Protein AF-A0A527VK92-F1 (afdb_monomer_lite)

Radius of gyration: 21.3 Å; chains: 1; bounding box: 59×22×47 Å

Foldseek 3Di:
DVVVVDPVPPQDDQAADCVCQVVVVDCVRHVVSVVVVVVSCPVVPDDDDDPPVDPDDDDDPDDDDD

Secondary structure (DSSP, 8-state):
-GGGTS-TTTS------HHHHHTTS-TTTTHHHHHHHHHHHHHHSPPPPP-TTSPP----------

pLDDT: mean 89.28, std 6.27, range [64.5, 95.25]

Structure (mmCIF, N/CA/C/O backbone):
data_AF-A0A527VK92-F1
#
_entry.id   AF-A0A527VK92-F1
#
loop_
_atom_site.group_PDB
_atom_site.id
_atom_site.type_symbol
_atom_site.label_atom_id
_atom_site.label_alt_id
_atom_site.label_comp_id
_atom_site.label_asym_id
_atom_site.label_entity_id
_atom_site.label_seq_id
_atom_site.pdbx_PDB_ins_code
_atom_site.Cartn_x
_atom_site.Cartn_y
_atom_site.Cartn_z
_atom_site.occupancy
_atom_site.B_iso_or_equiv
_atom_site.auth_seq_id
_atom_site.auth_comp_id
_atom_site.auth_asym_id
_atom_site.auth_atom_id
_atom_site.pdbx_PDB_model_num
ATOM 1 N N . LEU A 1 1 ? -13.301 12.248 -5.512 1.00 64.50 1 LEU A N 1
ATOM 2 C CA . LEU A 1 1 ? -12.277 11.408 -6.170 1.00 64.50 1 LEU A CA 1
ATOM 3 C C . LEU A 1 1 ? -12.353 11.551 -7.688 1.00 64.50 1 LEU A C 1
ATOM 5 O O . LEU A 1 1 ? -11.373 11.988 -8.270 1.00 64.50 1 LEU A O 1
ATOM 9 N N . SER A 1 2 ? -13.529 11.386 -8.297 1.00 65.50 2 SER A N 1
ATOM 10 C CA . SER A 1 2 ? -13.730 11.525 -9.755 1.00 65.50 2 SER A CA 1
ATOM 11 C C . SER A 1 2 ? -13.438 12.923 -10.327 1.00 65.50 2 SER A C 1
ATOM 13 O O . SER A 1 2 ? -13.120 13.059 -11.498 1.00 65.50 2 SER A O 1
ATOM 15 N N . LYS A 1 3 ? -13.475 13.974 -9.493 1.00 73.94 3 LYS A N 1
ATOM 16 C CA . LYS A 1 3 ? -13.047 15.337 -9.872 1.00 73.94 3 LYS A CA 1
ATOM 17 C C . LYS A 1 3 ? -11.535 15.476 -10.110 1.00 73.94 3 LYS A C 1
ATOM 19 O O . LYS A 1 3 ? -11.129 16.444 -10.734 1.00 73.94 3 LYS A O 1
ATOM 24 N N . ASN A 1 4 ? -10.738 14.535 -9.604 1.00 81.62 4 ASN A N 1
ATOM 25 C CA . ASN A 1 4 ? -9.280 14.508 -9.728 1.00 81.62 4 ASN A CA 1
ATOM 26 C C . ASN A 1 4 ? -8.824 13.302 -10.576 1.00 81.62 4 ASN A C 1
ATOM 28 O O . ASN A 1 4 ? -7.737 12.791 -10.347 1.00 81.62 4 ASN A O 1
ATOM 32 N N . GLU A 1 5 ? -9.679 12.800 -11.477 1.00 80.81 5 GLU A N 1
ATOM 33 C CA . GLU A 1 5 ? -9.364 11.697 -12.411 1.00 80.81 5 GLU A CA 1
ATOM 34 C C . GLU A 1 5 ? -9.085 10.330 -11.756 1.00 80.81 5 GLU A C 1
ATOM 36 O O . GLU A 1 5 ? -8.610 9.403 -12.405 1.00 80.81 5 GLU A O 1
ATOM 41 N N . PHE A 1 6 ? -9.442 10.159 -10.480 1.00 85.19 6 PHE A N 1
ATOM 42 C CA . PHE A 1 6 ? -9.394 8.860 -9.808 1.00 85.19 6 PHE A CA 1
ATOM 43 C C . PHE A 1 6 ? -10.715 8.096 -9.971 1.00 85.19 6 PHE A C 1
ATOM 45 O O . PHE A 1 6 ? -11.775 8.736 -9.979 1.00 85.19 6 PHE A O 1
ATOM 52 N N . PRO A 1 7 ? -10.683 6.750 -10.013 1.00 83.94 7 PRO A N 1
ATOM 53 C CA . PRO A 1 7 ? -11.879 5.915 -10.117 1.00 83.94 7 PRO A CA 1
ATOM 54 C C . PRO A 1 7 ? -12.655 5.928 -8.792 1.00 83.94 7 PRO A C 1
ATOM 56 O O . PRO A 1 7 ? -12.559 5.025 -7.974 1.00 83.94 7 PRO A O 1
ATOM 59 N N . GLY A 1 8 ? -13.395 7.010 -8.544 1.00 77.25 8 GLY A N 1
ATOM 60 C CA . GLY A 1 8 ? -14.065 7.270 -7.268 1.00 77.25 8 GLY A CA 1
ATOM 61 C C . GLY A 1 8 ? -15.057 6.197 -6.825 1.00 77.25 8 GLY A C 1
ATOM 62 O O . GLY A 1 8 ? -15.271 6.071 -5.623 1.00 77.25 8 GLY A O 1
ATOM 63 N N . ASP A 1 9 ? -15.616 5.450 -7.775 1.00 78.50 9 ASP A N 1
ATOM 64 C CA . ASP A 1 9 ? -16.625 4.418 -7.528 1.00 78.50 9 ASP A CA 1
ATOM 65 C C . ASP A 1 9 ? -16.006 3.029 -7.274 1.00 78.50 9 ASP A C 1
ATOM 67 O O . ASP A 1 9 ? -16.619 2.214 -6.591 1.00 78.50 9 ASP A O 1
ATOM 71 N N . ASP A 1 10 ? -14.775 2.784 -7.744 1.00 84.12 10 ASP A N 1
ATOM 72 C CA . ASP A 1 10 ? -14.088 1.484 -7.628 1.00 84.12 10 ASP A CA 1
ATOM 73 C C . ASP A 1 10 ? -13.034 1.449 -6.505 1.00 84.12 10 ASP A C 1
ATOM 75 O O . ASP A 1 10 ? -12.409 0.418 -6.256 1.00 84.12 10 ASP A O 1
ATOM 79 N N . ILE A 1 11 ? -12.802 2.575 -5.822 1.00 87.94 11 ILE A N 1
ATOM 80 C CA . ILE A 1 11 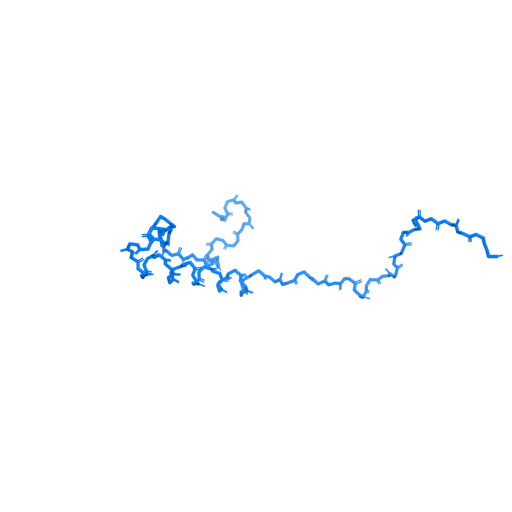? -11.810 2.654 -4.745 1.00 87.94 11 ILE A CA 1
ATOM 81 C C . ILE A 1 11 ? -12.337 1.938 -3.492 1.00 87.94 11 ILE A C 1
ATOM 83 O O . ILE A 1 11 ? -13.407 2.300 -2.990 1.00 87.94 11 ILE A O 1
ATOM 87 N N . PRO A 1 12 ? -11.580 0.985 -2.917 1.00 90.31 12 PRO A N 1
ATOM 88 C CA . PRO A 1 12 ? -11.965 0.344 -1.669 1.00 90.31 12 PRO A CA 1
ATOM 89 C C . PRO A 1 12 ? -11.934 1.353 -0.513 1.00 90.31 12 PRO A C 1
ATOM 91 O O . PRO A 1 12 ? -10.950 2.065 -0.305 1.00 90.31 12 PRO A O 1
ATOM 94 N N . ILE A 1 13 ? -13.020 1.407 0.263 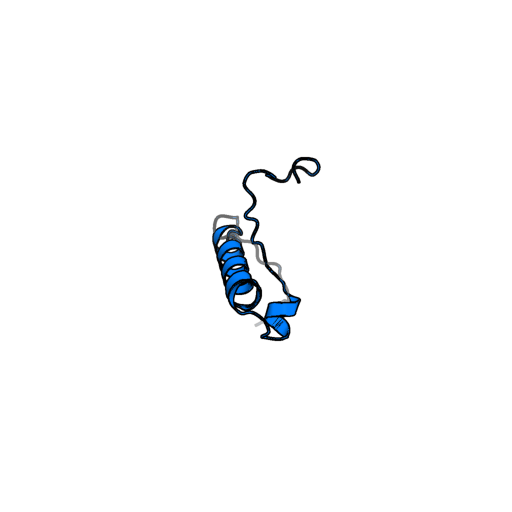1.00 90.38 13 ILE A N 1
ATOM 95 C CA . ILE A 1 13 ? -13.157 2.284 1.434 1.00 90.38 13 ILE A CA 1
ATOM 96 C C . ILE A 1 13 ? -13.436 1.421 2.664 1.00 90.38 13 ILE A C 1
ATOM 98 O O . ILE A 1 13 ? -14.543 0.911 2.834 1.00 90.38 13 ILE A O 1
ATOM 102 N N . VAL A 1 14 ? -12.447 1.317 3.551 1.00 92.69 14 VAL A N 1
ATOM 103 C CA . VAL A 1 14 ? -12.576 0.626 4.841 1.00 92.69 14 VAL A CA 1
ATOM 104 C C . VAL A 1 14 ? -12.926 1.640 5.930 1.00 92.69 14 VAL A C 1
ATOM 106 O O . VAL A 1 14 ? -12.288 2.687 6.050 1.00 92.69 14 VAL A O 1
ATOM 109 N N . LYS A 1 15 ? -13.965 1.355 6.721 1.00 92.19 15 LYS A N 1
ATOM 110 C CA . LYS A 1 15 ? -14.421 2.226 7.816 1.00 92.19 15 LYS A CA 1
ATOM 111 C C . LYS A 1 15 ? -13.863 1.719 9.143 1.00 92.19 15 LYS A C 1
ATOM 113 O O . LYS A 1 15 ? -14.122 0.584 9.518 1.00 92.19 15 LYS A O 1
ATOM 118 N N . GLY A 1 16 ? -13.167 2.580 9.878 1.00 92.38 16 GLY A N 1
ATOM 119 C CA . GLY A 1 16 ? -12.592 2.244 11.179 1.00 92.38 16 GLY A CA 1
ATOM 120 C C . GLY A 1 16 ? -12.096 3.471 11.940 1.00 92.38 16 GLY A C 1
ATOM 121 O O . GLY A 1 16 ? -12.303 4.610 11.520 1.00 92.38 16 GLY A O 1
ATOM 122 N N . SER A 1 17 ? -11.435 3.228 13.068 1.00 91.88 17 SER A N 1
ATOM 123 C CA . SER A 1 17 ? -10.824 4.225 13.940 1.00 91.88 17 SER A CA 1
ATOM 124 C C . SER A 1 17 ? -9.371 3.849 14.214 1.00 91.88 17 SER A C 1
ATOM 126 O O . SER A 1 17 ? -9.082 2.891 14.930 1.00 91.88 17 SER A O 1
ATOM 128 N N . ALA A 1 18 ? -8.445 4.652 13.684 1.00 91.19 18 ALA A N 1
ATOM 129 C CA . ALA A 1 18 ? -7.016 4.486 13.945 1.00 91.19 18 ALA A CA 1
ATOM 130 C C . ALA A 1 18 ? -6.670 4.692 15.430 1.00 91.19 18 ALA A C 1
ATOM 132 O O . ALA A 1 18 ? -5.770 4.038 15.948 1.00 91.19 18 ALA A O 1
ATOM 133 N N . LEU A 1 19 ? -7.415 5.556 16.129 1.00 91.81 19 LEU A N 1
ATOM 134 C CA . LEU A 1 19 ? -7.246 5.760 17.567 1.00 91.81 19 LEU A CA 1
ATOM 135 C C . LEU A 1 19 ? -7.639 4.502 18.350 1.00 91.81 19 LEU A C 1
ATOM 137 O O . LEU A 1 19 ? -6.890 4.069 19.216 1.00 91.81 19 LEU A O 1
ATOM 141 N N . ALA A 1 20 ? -8.764 3.871 17.994 1.00 89.75 20 ALA A N 1
ATOM 142 C CA . ALA A 1 20 ? -9.209 2.643 18.653 1.00 89.75 20 ALA A CA 1
ATOM 143 C C . ALA A 1 20 ? -8.252 1.466 18.417 1.00 89.75 20 ALA A C 1
ATOM 145 O O . ALA A 1 20 ? -8.111 0.614 19.290 1.00 89.75 20 ALA A O 1
ATOM 146 N N . ALA A 1 21 ? -7.582 1.436 17.258 1.00 91.50 21 ALA A N 1
ATOM 147 C CA . ALA A 1 21 ? -6.518 0.477 16.976 1.00 91.50 21 ALA A CA 1
ATOM 148 C C . ALA A 1 21 ? -5.266 0.730 17.831 1.00 91.50 21 ALA A C 1
ATOM 150 O O . ALA A 1 21 ? -4.650 -0.217 18.305 1.00 91.50 21 ALA A O 1
ATOM 151 N N . LEU A 1 22 ? -4.887 1.998 18.028 1.00 93.19 22 LEU A N 1
ATOM 152 C CA . LEU A 1 22 ? -3.695 2.369 18.795 1.00 93.19 22 LEU A CA 1
ATOM 153 C C . LEU A 1 22 ? -3.877 2.164 20.305 1.00 93.19 22 LEU A C 1
ATOM 155 O O . LEU A 1 22 ? -2.942 1.758 20.989 1.00 93.19 22 LEU A O 1
ATOM 159 N N . GLU A 1 23 ? -5.068 2.462 20.818 1.00 94.31 23 GLU A N 1
ATOM 160 C CA . GLU A 1 23 ? -5.403 2.362 22.243 1.00 94.31 23 GLU A CA 1
ATOM 161 C C . GLU A 1 23 ? -5.908 0.968 22.654 1.00 94.31 23 GLU A C 1
ATOM 163 O O . GLU A 1 23 ? -6.244 0.772 23.819 1.00 94.31 23 GLU A O 1
ATOM 168 N N . ASP A 1 24 ? -6.001 0.022 21.711 1.00 89.44 24 ASP A N 1
ATOM 169 C CA . ASP A 1 24 ? -6.590 -1.318 21.893 1.00 89.44 24 ASP A CA 1
ATOM 170 C C . ASP A 1 24 ? -7.979 -1.286 22.570 1.00 89.44 24 ASP A C 1
ATOM 172 O O . ASP A 1 24 ? -8.365 -2.152 23.355 1.00 89.44 24 ASP A O 1
ATOM 176 N N . SER A 1 25 ? -8.751 -0.230 22.296 1.00 89.75 25 SER A N 1
ATOM 177 C CA . SER A 1 25 ? -10.009 0.047 22.997 1.00 89.75 25 SER A CA 1
ATOM 178 C C . SER A 1 25 ? -11.217 -0.628 22.347 1.00 89.75 25 SER A C 1
ATOM 180 O O . SER A 1 25 ? -12.218 -0.900 23.015 1.00 89.75 25 SER A O 1
ATOM 182 N N . ASN A 1 26 ? -11.145 -0.923 21.045 1.00 91.94 26 ASN A N 1
ATOM 183 C CA . ASN A 1 26 ? -12.157 -1.694 20.330 1.00 91.94 26 ASN A CA 1
ATOM 184 C C . ASN A 1 26 ? -11.547 -2.393 19.112 1.00 91.94 26 ASN A C 1
ATOM 186 O O . ASN A 1 26 ? -11.188 -1.752 18.124 1.00 91.94 26 ASN A O 1
ATOM 190 N N . LYS A 1 27 ? -11.506 -3.725 19.165 1.00 89.50 27 LYS A N 1
ATOM 191 C CA . LYS A 1 27 ? -10.886 -4.558 18.136 1.00 89.50 27 LYS A CA 1
ATOM 192 C C . LYS A 1 27 ? -11.555 -4.452 16.760 1.00 89.50 27 LYS A C 1
ATOM 194 O O . LYS A 1 27 ? -10.858 -4.346 15.758 1.00 89.50 27 LYS A O 1
ATOM 199 N N . THR A 1 28 ? -12.887 -4.407 16.710 1.00 90.19 28 THR A N 1
ATOM 200 C CA . THR A 1 28 ? -13.657 -4.458 15.455 1.00 90.19 28 THR A CA 1
ATOM 201 C C . THR A 1 28 ? -13.492 -3.195 14.617 1.00 90.19 28 THR A C 1
ATOM 203 O O . THR A 1 28 ? -13.328 -3.273 13.405 1.00 90.19 28 THR A O 1
ATOM 206 N N . ILE A 1 29 ? -1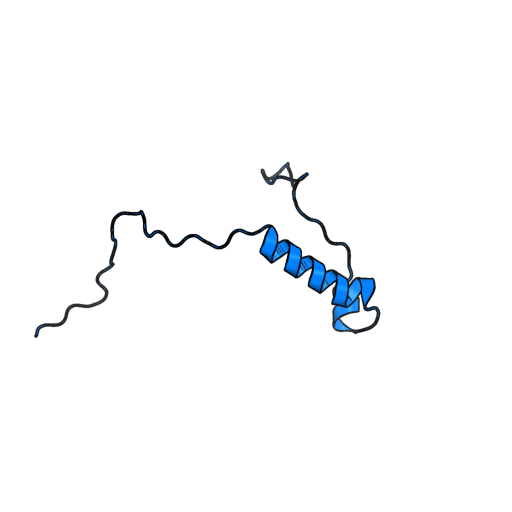3.521 -2.020 15.251 1.00 90.25 29 ILE A N 1
ATOM 207 C CA . ILE A 1 29 ? -13.291 -0.747 14.545 1.00 90.25 29 ILE A CA 1
ATOM 208 C C . ILE A 1 29 ? -11.810 -0.350 14.527 1.00 90.25 29 ILE A C 1
ATOM 210 O O . ILE A 1 29 ? -11.455 0.587 13.820 1.00 90.25 29 ILE A O 1
ATOM 214 N N . GLY A 1 30 ? -10.971 -1.018 15.319 1.00 92.25 30 GLY A N 1
ATOM 215 C CA . GLY A 1 30 ? -9.543 -0.768 15.464 1.00 92.25 30 GLY A CA 1
ATOM 216 C C . GLY A 1 30 ? -8.704 -1.772 14.678 1.00 92.25 30 GLY A C 1
ATOM 217 O O . GLY A 1 30 ? -8.555 -1.635 13.466 1.00 92.25 30 GLY A O 1
ATOM 218 N N . GLU A 1 31 ? -8.134 -2.763 15.373 1.00 92.62 31 GLU A N 1
ATOM 219 C CA . GLU A 1 31 ? -7.207 -3.753 14.800 1.00 92.62 31 GLU A CA 1
ATOM 220 C C . GLU A 1 31 ? -7.762 -4.424 13.533 1.00 92.62 31 GLU A C 1
ATOM 222 O O . GLU A 1 31 ? -7.071 -4.477 12.514 1.00 92.62 31 GLU A O 1
ATOM 227 N N . ASP A 1 32 ? -9.010 -4.895 13.572 1.00 94.25 32 ASP A N 1
ATOM 228 C CA . ASP A 1 32 ? -9.613 -5.633 12.459 1.00 94.25 32 ASP A CA 1
ATOM 229 C C . ASP A 1 32 ? -9.802 -4.727 11.231 1.00 94.25 32 ASP A C 1
ATOM 231 O O . ASP A 1 32 ? -9.468 -5.124 10.115 1.00 94.25 32 ASP A O 1
ATOM 235 N N . ALA A 1 33 ? -10.230 -3.476 11.436 1.00 93.06 33 ALA A N 1
ATOM 236 C CA . ALA A 1 33 ? -10.372 -2.494 10.362 1.00 93.06 33 ALA A CA 1
ATOM 237 C C . ALA A 1 33 ? -9.017 -2.100 9.746 1.00 93.06 33 ALA A C 1
ATOM 239 O O . ALA A 1 33 ? -8.920 -1.879 8.540 1.00 93.06 33 ALA A O 1
ATOM 240 N N . ILE A 1 34 ? -7.945 -2.040 10.544 1.00 93.31 34 ILE A N 1
ATOM 241 C CA . ILE A 1 34 ? -6.589 -1.798 10.028 1.00 93.31 34 ILE A CA 1
ATOM 242 C C . ILE A 1 34 ? -6.076 -3.006 9.237 1.00 93.31 34 ILE A C 1
ATOM 244 O O . ILE A 1 34 ? -5.471 -2.830 8.178 1.00 93.31 34 ILE A O 1
ATOM 248 N N . ARG A 1 35 ? -6.335 -4.234 9.699 1.00 94.88 35 ARG A N 1
ATOM 249 C CA . ARG A 1 35 ? -5.989 -5.451 8.946 1.00 94.88 35 ARG A CA 1
ATOM 250 C C . ARG A 1 35 ? -6.736 -5.520 7.617 1.00 94.88 35 ARG A C 1
ATOM 252 O O . ARG A 1 35 ? -6.128 -5.859 6.604 1.00 94.88 35 ARG A O 1
ATOM 259 N N . GLU A 1 36 ? -8.016 -5.160 7.609 1.00 94.25 36 GLU A N 1
ATOM 260 C CA . GLU A 1 36 ? -8.814 -5.065 6.385 1.00 94.25 36 GLU A CA 1
ATOM 261 C C . GLU A 1 36 ? -8.264 -3.987 5.441 1.00 94.25 36 GLU A C 1
ATOM 263 O O . GLU A 1 36 ? -8.102 -4.247 4.249 1.00 94.25 36 GLU A O 1
ATOM 268 N N . LEU A 1 37 ? -7.892 -2.813 5.964 1.00 94.38 37 LEU A N 1
ATOM 269 C CA . LEU A 1 37 ? -7.259 -1.755 5.175 1.00 94.38 37 LEU A CA 1
ATOM 270 C C . LEU A 1 37 ? -5.973 -2.246 4.498 1.00 94.38 37 LEU A C 1
ATOM 272 O O . LEU A 1 37 ? -5.801 -2.034 3.300 1.00 94.38 37 LEU A O 1
ATOM 276 N N . MET A 1 38 ? -5.096 -2.928 5.238 1.00 94.69 38 MET A N 1
ATOM 277 C CA . MET A 1 38 ? -3.856 -3.475 4.679 1.00 94.69 38 MET A CA 1
ATOM 278 C C . MET A 1 38 ? -4.125 -4.537 3.608 1.00 94.69 38 MET A C 1
ATOM 280 O O . MET A 1 38 ? -3.482 -4.518 2.563 1.00 94.69 38 MET A O 1
ATOM 284 N N . ALA A 1 39 ? -5.125 -5.400 3.807 1.00 95.25 39 ALA A N 1
ATOM 285 C CA . ALA A 1 39 ? -5.516 -6.381 2.797 1.00 95.25 39 ALA A CA 1
ATOM 286 C C . ALA A 1 39 ? -6.030 -5.720 1.503 1.00 95.25 39 ALA A C 1
ATOM 288 O O . ALA A 1 39 ? -5.711 -6.178 0.406 1.00 95.25 39 ALA A O 1
ATOM 289 N N . GLN A 1 40 ? -6.797 -4.629 1.613 1.00 94.31 40 GLN A N 1
ATOM 290 C CA . GLN A 1 40 ? -7.250 -3.868 0.444 1.00 94.31 40 GLN A CA 1
ATOM 291 C C . GLN A 1 40 ? -6.095 -3.153 -0.262 1.00 94.31 40 GLN A C 1
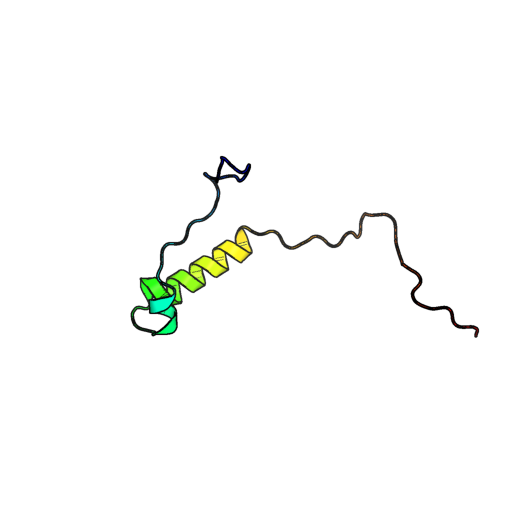ATOM 293 O O . GLN A 1 40 ? -6.093 -3.083 -1.487 1.00 94.31 40 GLN A O 1
ATOM 298 N N . VAL A 1 41 ? -5.098 -2.659 0.478 1.00 92.38 41 VAL A N 1
ATOM 299 C CA . VAL A 1 41 ? -3.881 -2.072 -0.105 1.00 92.38 41 VAL A CA 1
ATOM 300 C C . VAL A 1 41 ? -3.135 -3.104 -0.948 1.00 92.38 41 VAL A C 1
ATOM 302 O O . VAL A 1 41 ? -2.831 -2.822 -2.106 1.00 92.38 41 VAL A O 1
ATOM 305 N N . ASP A 1 42 ? -2.909 -4.301 -0.405 1.00 92.25 42 ASP A N 1
ATOM 306 C CA . ASP A 1 42 ? -2.204 -5.378 -1.109 1.00 92.25 42 ASP A CA 1
ATOM 307 C C . ASP A 1 42 ? -2.965 -5.858 -2.358 1.00 92.25 42 ASP A C 1
ATOM 309 O O . ASP A 1 42 ? -2.352 -6.203 -3.369 1.00 92.25 42 ASP A O 1
ATOM 313 N N . ALA A 1 43 ? -4.301 -5.877 -2.307 1.00 93.06 43 ALA A N 1
ATOM 314 C CA . ALA A 1 43 ? -5.138 -6.317 -3.422 1.00 93.06 43 ALA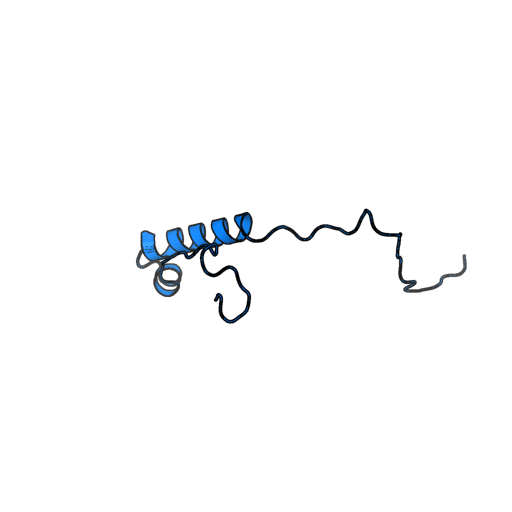 A CA 1
ATOM 315 C C . ALA A 1 43 ? -5.321 -5.246 -4.511 1.00 93.06 43 ALA A C 1
ATOM 317 O O . ALA A 1 43 ? -5.360 -5.573 -5.698 1.00 93.06 43 ALA A O 1
ATOM 318 N N . TYR A 1 44 ? -5.474 -3.979 -4.119 1.00 92.25 44 TYR A N 1
ATOM 319 C CA . TYR A 1 44 ? -5.818 -2.887 -5.032 1.00 92.25 44 TYR A CA 1
ATOM 320 C C . TYR A 1 44 ? -4.588 -2.221 -5.657 1.00 92.25 44 TYR A C 1
ATOM 322 O O . TYR A 1 44 ? -4.662 -1.741 -6.790 1.00 92.25 44 TYR A O 1
ATOM 330 N N . ILE A 1 45 ? -3.452 -2.177 -4.949 1.00 91.12 45 ILE A N 1
ATOM 331 C CA . ILE A 1 45 ? -2.226 -1.553 -5.455 1.00 91.12 45 ILE A CA 1
ATOM 332 C C . ILE A 1 45 ? -1.347 -2.625 -6.116 1.00 91.12 45 ILE A C 1
ATOM 334 O O . ILE A 1 45 ? -0.746 -3.444 -5.420 1.00 91.12 45 ILE A O 1
ATOM 338 N N . PRO A 1 46 ? -1.214 -2.631 -7.456 1.00 91.50 46 PRO A N 1
ATOM 339 C CA . PRO A 1 46 ? -0.390 -3.620 -8.132 1.00 91.50 46 PRO A CA 1
ATOM 340 C C . PRO A 1 46 ? 1.083 -3.440 -7.761 1.00 91.50 46 PRO A C 1
ATOM 342 O O . PRO A 1 46 ? 1.602 -2.323 -7.688 1.00 91.50 46 PRO A O 1
ATOM 345 N N . THR A 1 47 ? 1.789 -4.557 -7.585 1.00 91.31 47 THR A N 1
ATOM 346 C CA . THR A 1 47 ? 3.237 -4.525 -7.374 1.00 91.31 47 THR A CA 1
ATOM 347 C C . THR A 1 47 ? 3.932 -3.925 -8.604 1.00 91.31 47 THR A C 1
ATOM 349 O O . THR A 1 47 ? 3.653 -4.361 -9.726 1.00 91.31 47 THR A O 1
ATOM 352 N N . PRO A 1 48 ? 4.857 -2.959 -8.435 1.00 90.69 48 PRO A N 1
ATOM 353 C CA . PRO A 1 48 ? 5.588 -2.378 -9.553 1.00 90.69 48 PRO A CA 1
ATOM 354 C C . PRO A 1 48 ? 6.317 -3.447 -10.371 1.00 90.69 48 PRO A C 1
ATOM 356 O O . PRO A 1 48 ? 7.118 -4.226 -9.847 1.00 90.69 48 PRO A O 1
ATOM 359 N N . VAL A 1 49 ? 6.056 -3.475 -11.676 1.00 90.44 49 VAL A N 1
ATOM 360 C CA . VAL A 1 49 ? 6.681 -4.440 -12.582 1.00 90.44 49 VAL A CA 1
ATOM 361 C C . VAL A 1 49 ? 8.127 -4.029 -12.839 1.00 90.44 49 VAL A C 1
ATOM 363 O O . VAL A 1 49 ? 8.413 -2.893 -13.225 1.00 90.44 49 VAL A O 1
ATOM 366 N N . ARG A 1 50 ? 9.056 -4.971 -12.660 1.00 91.44 50 ARG A N 1
ATOM 367 C CA . ARG A 1 50 ? 10.450 -4.765 -13.064 1.00 91.44 50 ARG A CA 1
ATOM 368 C C . ARG A 1 50 ? 10.518 -4.687 -14.593 1.00 91.44 50 ARG A C 1
ATOM 370 O O . ARG A 1 50 ? 9.989 -5.584 -15.246 1.00 91.44 50 ARG A O 1
ATOM 377 N N . PRO A 1 51 ? 11.170 -3.668 -15.178 1.00 89.00 51 PRO A N 1
ATOM 378 C CA . PRO A 1 51 ? 11.181 -3.456 -16.625 1.00 89.00 51 PRO A CA 1
ATOM 379 C C . PRO A 1 51 ? 12.149 -4.413 -17.346 1.00 89.00 51 PRO A C 1
ATOM 381 O O . PRO A 1 51 ? 13.139 -3.975 -17.921 1.00 89.00 51 PRO A O 1
ATOM 384 N N . LEU A 1 52 ? 11.874 -5.718 -17.302 1.00 90.31 52 LEU A N 1
ATOM 385 C CA . LEU A 1 52 ? 12.716 -6.760 -17.904 1.00 90.31 52 LEU A CA 1
ATOM 386 C C . LEU A 1 52 ? 12.553 -6.853 -19.429 1.00 90.31 52 LEU A C 1
ATOM 388 O O . LEU A 1 52 ? 13.495 -7.225 -20.116 1.00 90.31 52 LEU A O 1
ATOM 392 N N . ASP A 1 53 ? 11.387 -6.463 -19.950 1.00 93.12 53 ASP A N 1
ATOM 393 C CA . ASP A 1 53 ? 11.083 -6.474 -21.389 1.00 93.12 53 ASP A CA 1
ATOM 394 C C . ASP A 1 53 ? 11.532 -5.193 -22.113 1.00 93.12 53 ASP A C 1
ATOM 396 O O . ASP A 1 53 ? 11.332 -5.036 -23.319 1.00 93.12 53 ASP A O 1
ATOM 400 N N . LYS A 1 54 ? 12.108 -4.231 -21.380 1.00 91.12 54 LYS A N 1
ATOM 401 C CA . LYS A 1 54 ? 12.660 -3.006 -21.967 1.00 91.12 54 LYS A CA 1
ATOM 402 C C . LYS A 1 54 ? 14.086 -3.259 -22.467 1.00 91.12 54 LYS A C 1
ATOM 404 O O . LYS A 1 54 ? 14.752 -4.171 -21.979 1.00 91.12 54 LYS A O 1
ATOM 409 N N . PRO A 1 55 ? 14.592 -2.434 -23.402 1.00 94.31 55 PRO A N 1
ATOM 410 C CA . PRO A 1 55 ? 16.000 -2.468 -23.766 1.00 94.31 55 PRO A CA 1
ATOM 411 C C . PRO A 1 55 ? 16.885 -2.388 -22.522 1.00 94.31 55 PRO A C 1
ATOM 413 O O . PRO A 1 55 ? 16.631 -1.578 -21.628 1.00 94.31 55 PRO A O 1
ATOM 416 N N . PHE A 1 56 ? 17.914 -3.235 -22.477 1.00 91.94 56 PHE A N 1
ATOM 417 C CA . PHE A 1 56 ? 18.874 -3.237 -21.384 1.00 91.94 56 PHE A CA 1
ATOM 418 C C . PHE A 1 56 ? 19.489 -1.845 -21.220 1.00 91.94 56 PHE A C 1
ATOM 420 O O . PHE A 1 56 ? 19.984 -1.251 -22.180 1.00 91.94 56 PHE A O 1
ATOM 427 N N . LEU A 1 57 ? 19.452 -1.340 -19.991 1.00 91.69 57 LEU A N 1
ATOM 428 C CA . LEU A 1 57 ? 20.005 -0.050 -19.621 1.00 91.69 57 LEU A CA 1
ATOM 429 C C . LEU A 1 57 ? 20.805 -0.232 -18.334 1.00 91.69 57 LEU A C 1
ATOM 431 O O . LEU A 1 57 ? 20.255 -0.585 -17.294 1.00 91.69 57 LEU A O 1
ATOM 435 N N . MET A 1 58 ? 22.109 0.007 -18.430 1.00 92.00 58 MET A N 1
ATOM 436 C CA . MET A 1 58 ? 23.042 -0.011 -17.310 1.00 92.00 58 MET A CA 1
ATOM 437 C C . MET A 1 58 ? 23.804 1.315 -17.321 1.00 92.00 58 MET A C 1
ATOM 439 O O . MET A 1 58 ? 24.653 1.515 -18.191 1.00 92.00 58 MET A O 1
ATOM 443 N N . PRO A 1 59 ? 23.483 2.246 -16.410 1.00 92.25 59 PRO A N 1
ATOM 444 C CA . PRO A 1 59 ? 24.280 3.448 -16.216 1.00 92.25 59 PRO A CA 1
ATOM 445 C C . PRO A 1 59 ? 25.681 3.047 -15.741 1.00 92.25 59 PRO A C 1
ATOM 447 O O . PRO A 1 59 ? 25.812 2.216 -14.846 1.00 92.25 59 PRO A O 1
ATOM 450 N N . ILE A 1 60 ? 26.726 3.605 -16.354 1.00 91.44 60 ILE A N 1
ATOM 451 C CA . ILE A 1 60 ? 28.103 3.378 -15.900 1.00 91.44 60 ILE A CA 1
ATOM 452 C C . ILE A 1 60 ? 28.309 4.200 -14.626 1.00 91.44 60 ILE A C 1
ATOM 454 O O . ILE A 1 60 ? 28.178 5.422 -14.667 1.00 91.44 60 ILE A O 1
ATOM 458 N N . GLU A 1 61 ? 28.621 3.532 -13.517 1.00 93.81 61 GLU A N 1
ATOM 459 C CA . GLU A 1 61 ? 28.895 4.189 -12.232 1.00 93.81 61 GLU A CA 1
ATOM 460 C C . GLU A 1 61 ? 30.384 4.516 -12.051 1.00 93.81 61 GLU A C 1
ATOM 462 O O . GLU A 1 61 ? 30.709 5.613 -11.604 1.00 93.81 61 GLU A O 1
ATOM 467 N N . ASP A 1 62 ? 31.286 3.606 -12.436 1.00 89.56 62 ASP A N 1
ATOM 468 C CA . ASP A 1 62 ? 32.740 3.797 -12.351 1.00 89.56 62 ASP A CA 1
ATOM 469 C C . ASP A 1 62 ? 33.481 2.923 -13.386 1.00 89.56 62 ASP A C 1
ATOM 471 O O . ASP A 1 62 ? 32.922 1.946 -13.901 1.00 89.56 62 ASP A O 1
ATOM 475 N N . VAL A 1 63 ? 34.730 3.270 -13.710 1.00 87.50 63 VAL A N 1
ATOM 476 C CA . VAL A 1 63 ? 35.574 2.565 -14.690 1.00 87.50 63 VAL A CA 1
ATOM 477 C C . VAL A 1 63 ? 36.881 2.128 -14.032 1.00 87.50 63 VAL A C 1
ATOM 479 O O . VAL A 1 63 ? 37.687 2.955 -13.615 1.00 87.50 63 VAL A O 1
ATOM 482 N N . PHE A 1 64 ? 37.128 0.816 -14.008 1.00 88.62 64 PHE A N 1
ATOM 483 C CA . PHE A 1 64 ? 38.372 0.228 -13.508 1.00 88.62 64 PHE A CA 1
ATOM 484 C C . PHE A 1 64 ? 39.204 -0.350 -14.658 1.00 88.62 64 PHE A C 1
ATOM 486 O O . PHE A 1 64 ? 38.663 -0.981 -15.567 1.00 88.62 64 PHE A O 1
ATOM 493 N N . SER A 1 65 ? 40.523 -0.163 -14.595 1.00 83.88 65 SER A N 1
ATOM 494 C CA . SER A 1 65 ? 41.487 -0.835 -15.475 1.00 83.88 65 SER A CA 1
ATOM 495 C C . SER A 1 65 ? 41.997 -2.110 -14.801 1.00 83.88 65 SER A C 1
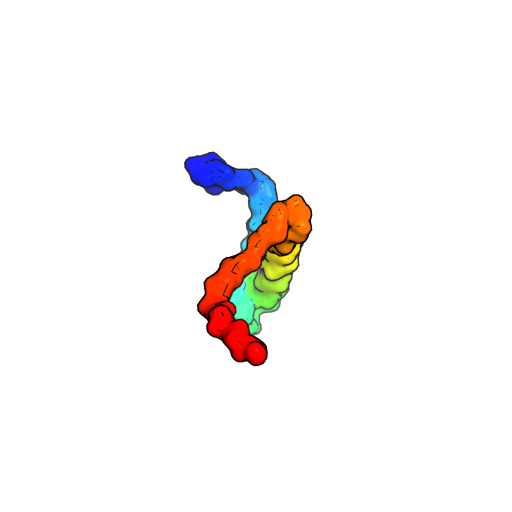ATOM 497 O O . SER A 1 65 ? 42.326 -2.074 -13.615 1.00 83.88 65 SER A O 1
ATOM 499 N N . ILE A 1 66 ? 42.048 -3.213 -15.553 1.00 76.31 66 ILE A N 1
ATOM 500 C CA . ILE A 1 66 ? 42.508 -4.540 -15.101 1.00 76.31 66 ILE A CA 1
ATOM 501 C C . ILE A 1 66 ? 43.997 -4.708 -15.395 1.00 76.31 66 ILE A C 1
ATOM 503 O O . ILE A 1 66 ? 44.398 -4.375 -16.534 1.00 76.31 66 ILE A O 1
#

Sequence (66 aa):
LSKNEFPGDDIPIVKGSALAALEDSNKTIGEDAIRELMAQVDAYIPTPVRPLDKPFLMPIEDVFSI